Protein AF-A0A950P8U2-F1 (afdb_monomer)

pLDDT: mean 79.19, std 18.4, range [41.09, 97.19]

Secondary structure (DSSP, 8-state):
---------------------------PPPPPP-GGGEEE-TTS-EEESS-EEEEETTEEEEE-TTPBPPHHHHHHHHHH--

Radius of gyration: 28.72 Å; Cα contacts (8 Å, |Δi|>4): 75; chains: 1; bounding box: 47×91×28 Å

Structure (mmCIF, N/CA/C/O backbone):
data_AF-A0A950P8U2-F1
#
_entry.id   AF-A0A950P8U2-F1
#
loop_
_atom_site.group_PDB
_atom_site.id
_atom_site.type_symbol
_atom_site.label_atom_id
_atom_site.label_alt_id
_atom_site.label_comp_id
_atom_site.label_asym_id
_atom_site.label_entity_id
_atom_site.label_seq_id
_atom_site.pdbx_PDB_ins_code
_atom_site.Cartn_x
_atom_site.Cartn_y
_atom_site.Cartn_z
_atom_site.occupancy
_atom_site.B_iso_or_equiv
_atom_site.auth_seq_id
_atom_site.auth_comp_id
_atom_site.auth_asym_id
_atom_site.auth_atom_id
_atom_site.pdbx_PDB_model_num
ATOM 1 N N . MET A 1 1 ? 35.401 79.490 -13.472 1.00 41.09 1 MET A N 1
ATOM 2 C CA . MET A 1 1 ? 34.206 78.918 -12.810 1.00 41.09 1 MET A CA 1
ATOM 3 C C . MET A 1 1 ? 33.196 78.491 -13.869 1.00 41.09 1 MET A C 1
ATOM 5 O O . MET A 1 1 ? 33.219 79.055 -14.952 1.00 41.09 1 MET A O 1
ATOM 9 N N . SER A 1 2 ? 32.311 77.556 -13.505 1.00 44.53 2 SER A N 1
ATOM 10 C CA . SER A 1 2 ? 31.142 77.039 -14.245 1.00 44.53 2 SER A CA 1
ATOM 11 C C . SER A 1 2 ? 31.353 75.736 -15.034 1.00 44.53 2 SER A C 1
ATOM 13 O O . SER A 1 2 ? 31.739 75.727 -16.198 1.00 44.53 2 SER A O 1
ATOM 15 N N . ARG A 1 3 ? 31.078 74.614 -14.350 1.00 46.84 3 ARG A N 1
ATOM 16 C CA . ARG A 1 3 ? 30.892 73.268 -14.911 1.00 46.84 3 ARG A CA 1
ATOM 17 C C . ARG A 1 3 ? 29.387 73.050 -15.085 1.00 46.84 3 ARG A C 1
ATOM 19 O O . ARG A 1 3 ? 28.645 73.251 -14.126 1.00 46.84 3 ARG A O 1
ATOM 26 N N . LYS A 1 4 ? 28.941 72.656 -16.280 1.00 47.50 4 LYS A N 1
ATOM 27 C CA . LYS A 1 4 ? 27.533 72.360 -16.574 1.00 47.50 4 LYS A CA 1
ATOM 28 C C . LYS A 1 4 ? 27.306 70.856 -16.778 1.00 47.50 4 LYS A C 1
ATOM 30 O O . LYS A 1 4 ? 27.865 70.260 -17.687 1.00 47.50 4 LYS A O 1
ATOM 35 N N . THR A 1 5 ? 26.454 70.335 -15.896 1.00 52.31 5 THR A N 1
ATOM 36 C CA . THR A 1 5 ? 25.382 69.346 -16.114 1.00 52.31 5 THR A CA 1
ATOM 37 C C . THR A 1 5 ? 25.716 67.858 -16.335 1.00 52.31 5 THR A C 1
ATOM 39 O O . THR A 1 5 ? 25.978 67.383 -17.430 1.00 52.31 5 THR A O 1
ATOM 42 N N . ILE A 1 6 ? 25.597 67.163 -15.202 1.00 56.34 6 ILE A N 1
ATOM 43 C CA . ILE A 1 6 ? 25.106 65.811 -14.870 1.00 56.34 6 ILE A CA 1
ATOM 44 C C . ILE A 1 6 ? 24.216 65.126 -15.933 1.00 56.34 6 ILE A C 1
ATOM 46 O O . ILE A 1 6 ? 23.240 65.727 -16.369 1.00 56.34 6 ILE A O 1
ATOM 50 N N . ALA A 1 7 ? 24.479 63.839 -16.222 1.00 51.28 7 ALA A N 1
ATOM 51 C CA . ALA A 1 7 ? 23.558 62.700 -15.990 1.00 51.28 7 ALA A CA 1
ATOM 52 C C . ALA A 1 7 ? 23.900 61.474 -16.863 1.00 51.28 7 ALA A C 1
ATOM 54 O O . ALA A 1 7 ? 23.541 61.438 -18.031 1.00 51.28 7 ALA A O 1
ATOM 55 N N . LEU A 1 8 ? 24.496 60.435 -16.275 1.00 54.16 8 LEU A N 1
ATOM 56 C CA . LEU A 1 8 ? 24.308 59.023 -16.647 1.00 54.16 8 LEU A CA 1
ATOM 57 C C . LEU A 1 8 ? 24.558 58.239 -15.345 1.00 54.16 8 LEU A C 1
ATOM 59 O O . LEU A 1 8 ? 25.593 58.427 -14.722 1.00 54.16 8 LEU A O 1
ATOM 63 N N . GLY A 1 9 ? 23.636 57.471 -14.774 1.00 51.22 9 GLY A N 1
ATOM 64 C CA . GLY A 1 9 ? 22.638 56.626 -15.411 1.00 51.22 9 GLY A CA 1
ATOM 65 C C . GLY A 1 9 ? 23.087 55.172 -15.249 1.00 51.22 9 GLY A C 1
ATOM 66 O O . GLY A 1 9 ? 24.172 54.828 -15.696 1.00 51.22 9 GLY A O 1
ATOM 67 N N . ALA A 1 10 ? 22.220 54.362 -14.634 1.00 55.19 10 ALA A N 1
ATOM 68 C CA . ALA A 1 10 ? 22.281 52.904 -14.464 1.00 55.19 10 ALA A CA 1
ATOM 69 C C . ALA A 1 10 ? 23.126 52.336 -13.299 1.00 55.19 10 ALA A C 1
ATOM 71 O O . ALA A 1 10 ? 24.297 51.988 -13.422 1.00 55.19 10 ALA A O 1
ATOM 72 N N . LEU A 1 11 ? 22.431 52.151 -12.169 1.00 57.53 11 LEU A N 1
ATOM 73 C CA . LEU A 1 11 ? 22.667 51.093 -11.184 1.00 57.53 11 LEU A CA 1
ATOM 74 C C . LEU A 1 11 ? 22.607 49.717 -11.862 1.00 57.53 11 LEU A C 1
ATOM 76 O O . LEU A 1 11 ? 21.584 49.407 -12.464 1.00 57.53 11 LEU A O 1
ATOM 80 N N . LEU A 1 12 ? 23.611 48.862 -11.658 1.00 55.69 12 LEU A N 1
ATOM 81 C CA . LEU A 1 12 ? 23.424 47.409 -11.689 1.00 55.69 12 LEU A CA 1
ATOM 82 C C . LEU A 1 12 ? 24.262 46.774 -10.576 1.00 55.69 12 LEU A C 1
ATOM 84 O O . LEU A 1 12 ? 25.476 46.618 -10.680 1.00 55.69 12 LEU A O 1
ATOM 88 N N . ALA A 1 13 ? 23.576 46.436 -9.487 1.00 56.31 13 ALA A N 1
ATOM 89 C CA . ALA A 1 13 ? 24.075 45.541 -8.461 1.00 56.31 13 ALA A CA 1
ATOM 90 C C . ALA A 1 13 ? 24.221 44.143 -9.077 1.00 56.31 13 ALA A C 1
ATOM 92 O O . ALA A 1 13 ? 23.226 43.526 -9.454 1.00 56.31 13 ALA A O 1
ATOM 93 N N . VAL A 1 14 ? 25.449 43.637 -9.189 1.00 58.41 14 VAL A N 1
ATOM 94 C CA . VAL A 1 14 ? 25.680 42.231 -9.540 1.00 58.41 14 VAL A CA 1
ATOM 95 C C . VAL A 1 14 ? 25.530 41.422 -8.257 1.00 58.41 14 VAL A C 1
ATOM 97 O O . VAL A 1 14 ? 26.488 41.167 -7.531 1.00 58.41 14 VAL A O 1
ATOM 100 N N . GLY A 1 15 ? 24.272 41.120 -7.938 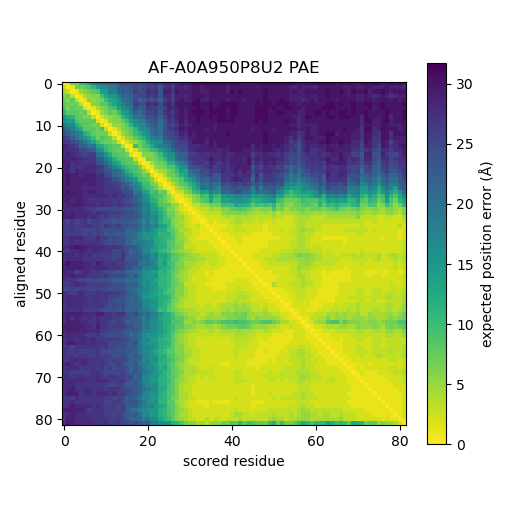1.00 53.06 15 GLY A N 1
ATOM 101 C CA . GLY A 1 15 ? 23.899 40.152 -6.919 1.00 53.06 15 GLY A CA 1
ATOM 102 C C . GLY A 1 15 ? 24.232 38.732 -7.375 1.00 53.06 15 GLY A C 1
ATOM 103 O O . GLY A 1 15 ? 24.089 38.379 -8.543 1.00 53.06 15 GLY A O 1
ATOM 104 N N . SER A 1 16 ? 24.703 37.945 -6.420 1.00 56.56 16 SER A N 1
ATOM 105 C CA . SER A 1 16 ? 25.103 36.542 -6.488 1.00 56.56 16 SER A CA 1
ATOM 106 C C . SER A 1 16 ? 24.097 35.646 -7.221 1.00 56.56 16 SER A C 1
ATOM 108 O O . SER A 1 16 ? 22.905 35.694 -6.930 1.00 56.56 16 SER A O 1
ATOM 110 N N . ALA A 1 17 ? 24.575 34.733 -8.069 1.00 53.41 17 ALA A N 1
ATOM 111 C CA . ALA A 1 17 ? 23.763 33.614 -8.545 1.00 53.41 17 ALA A CA 1
ATOM 112 C C . ALA A 1 17 ? 24.585 32.318 -8.555 1.00 53.41 17 ALA A C 1
ATOM 114 O O . ALA A 1 17 ? 25.141 31.916 -9.573 1.00 53.41 17 ALA A O 1
ATOM 115 N N . PHE A 1 18 ? 24.650 31.650 -7.400 1.00 61.97 1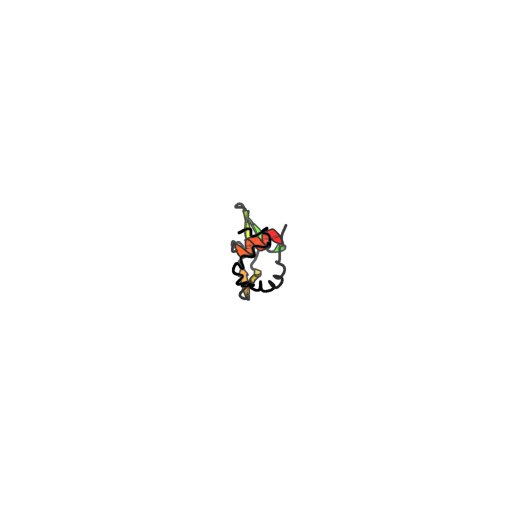8 PHE A N 1
ATOM 116 C CA . PHE A 1 18 ? 24.933 30.217 -7.345 1.00 61.97 18 PHE A CA 1
ATOM 117 C C . PHE A 1 18 ? 23.641 29.492 -7.728 1.00 61.97 18 PHE A C 1
ATOM 119 O O . PHE A 1 18 ? 22.760 29.297 -6.895 1.00 61.97 18 PHE A O 1
ATOM 126 N N . THR A 1 19 ? 23.488 29.128 -8.997 1.00 53.31 19 THR A N 1
ATOM 127 C CA . THR A 1 19 ? 22.391 28.258 -9.433 1.00 53.31 19 THR A CA 1
ATOM 128 C C . THR A 1 19 ? 22.804 26.806 -9.225 1.00 53.31 19 THR A C 1
ATOM 130 O O . THR A 1 19 ? 23.236 26.109 -10.139 1.00 53.31 19 THR A O 1
ATOM 133 N N . ALA A 1 20 ? 22.672 26.340 -7.981 1.00 54.12 20 ALA A N 1
ATOM 134 C CA . ALA A 1 20 ? 22.612 24.915 -7.688 1.00 54.12 20 ALA A CA 1
ATOM 135 C C . ALA A 1 20 ? 21.299 24.375 -8.272 1.00 54.12 20 ALA A C 1
ATOM 137 O O . ALA A 1 20 ? 20.262 24.351 -7.613 1.00 54.12 20 ALA A O 1
ATOM 138 N N . THR A 1 21 ? 21.323 23.995 -9.547 1.00 61.34 21 THR A N 1
ATOM 139 C CA . THR A 1 21 ? 20.248 23.198 -10.134 1.00 61.34 21 THR A CA 1
ATOM 140 C C . THR A 1 21 ? 20.375 21.796 -9.553 1.00 61.34 21 THR A C 1
ATOM 142 O O . THR A 1 21 ? 21.117 20.950 -10.046 1.00 61.34 21 THR A O 1
ATOM 145 N N . ALA A 1 22 ? 19.695 21.563 -8.429 1.00 61.91 22 ALA A N 1
ATOM 146 C CA . ALA A 1 22 ? 19.411 20.216 -7.971 1.00 61.91 22 ALA A CA 1
ATOM 147 C C . ALA A 1 22 ? 18.635 19.534 -9.102 1.00 61.91 22 ALA A C 1
ATOM 149 O O . ALA A 1 22 ? 17.466 19.838 -9.333 1.00 61.91 22 ALA A O 1
ATOM 150 N N . GLN A 1 23 ? 19.319 18.692 -9.878 1.00 57.41 23 GLN A N 1
ATOM 151 C CA . GLN A 1 23 ? 18.688 17.887 -10.911 1.00 57.41 23 GLN A CA 1
ATOM 152 C C . GLN A 1 23 ? 17.666 16.990 -10.213 1.00 57.41 23 GLN A C 1
ATOM 154 O O . GLN A 1 23 ? 18.029 16.000 -9.577 1.00 57.41 23 GLN A O 1
ATOM 159 N N . GLN A 1 24 ? 16.389 17.371 -10.296 1.00 55.16 24 GLN A N 1
ATOM 160 C CA . GLN A 1 24 ? 15.269 16.495 -9.990 1.00 55.16 24 GLN A CA 1
ATOM 161 C C . GLN A 1 24 ? 15.446 15.281 -10.897 1.00 55.16 24 GLN A C 1
ATOM 163 O O . GLN A 1 24 ? 15.239 15.371 -12.109 1.00 55.16 24 GLN A O 1
ATOM 168 N N . ARG A 1 25 ? 15.938 14.168 -10.337 1.00 62.84 25 ARG A N 1
ATOM 169 C CA . ARG A 1 25 ? 15.990 12.910 -11.079 1.00 62.84 25 ARG A CA 1
ATOM 170 C C . ARG A 1 25 ? 14.574 12.641 -11.588 1.00 62.84 25 ARG A C 1
ATOM 172 O O . ARG A 1 25 ? 13.637 12.824 -10.806 1.00 62.84 25 ARG A O 1
ATOM 179 N N . PRO A 1 26 ? 14.404 12.235 -12.857 1.00 57.47 26 PRO A N 1
ATOM 180 C CA . PRO A 1 26 ? 13.123 11.733 -13.318 1.00 57.47 26 PRO A CA 1
ATOM 181 C C . PRO A 1 26 ? 12.691 10.637 -12.341 1.00 57.47 26 PRO A C 1
ATOM 183 O O . PRO A 1 26 ? 13.398 9.641 -12.197 1.00 57.47 26 PRO A O 1
ATOM 186 N N . GLN A 1 27 ? 11.608 10.861 -11.595 1.00 60.12 27 GLN A N 1
ATOM 187 C CA . GLN A 1 27 ? 10.999 9.785 -10.826 1.00 60.12 27 GLN A CA 1
ATOM 188 C C . GLN A 1 27 ? 10.500 8.787 -11.866 1.00 60.12 27 GLN A C 1
ATOM 190 O O . GLN A 1 27 ? 9.648 9.131 -12.687 1.00 60.12 27 GLN A O 1
ATOM 195 N N . GLU A 1 28 ? 11.100 7.598 -11.905 1.00 65.44 28 GLU A N 1
ATOM 196 C CA . GLU A 1 28 ? 10.575 6.527 -12.742 1.00 65.44 28 GLU A CA 1
ATOM 197 C C . GLU A 1 28 ? 9.102 6.296 -12.373 1.00 65.44 28 GLU A C 1
ATOM 199 O O . GLU A 1 28 ? 8.757 6.359 -11.186 1.00 65.44 28 GLU A O 1
ATOM 204 N N . PRO A 1 29 ? 8.218 6.072 -13.362 1.00 67.06 29 PRO A N 1
ATOM 205 C CA . PRO A 1 29 ? 6.823 5.763 -13.090 1.00 67.06 29 PRO A CA 1
ATOM 206 C C . PRO A 1 29 ? 6.742 4.576 -12.127 1.00 67.06 29 PRO A C 1
ATOM 208 O O . PRO A 1 29 ? 7.263 3.499 -12.422 1.00 67.06 29 PRO A O 1
ATOM 211 N N . GLN A 1 30 ? 6.115 4.768 -10.964 1.00 71.19 30 GLN A N 1
ATOM 212 C CA . GLN A 1 30 ? 5.892 3.653 -10.048 1.00 71.19 30 GLN A CA 1
ATOM 213 C C . GLN A 1 30 ? 4.896 2.674 -10.682 1.00 71.19 30 GLN A C 1
ATOM 215 O O . GLN A 1 30 ? 3.908 3.133 -11.258 1.00 71.19 30 GLN A O 1
ATOM 220 N N . PRO A 1 31 ? 5.113 1.350 -10.575 1.00 81.50 31 PRO A N 1
ATOM 221 C CA . PRO A 1 31 ? 4.204 0.390 -11.184 1.00 81.50 31 PRO A CA 1
ATOM 222 C C . PRO A 1 31 ? 2.807 0.463 -10.557 1.00 81.50 31 PRO A C 1
ATOM 224 O O . PRO A 1 31 ? 2.661 0.824 -9.379 1.00 81.50 31 PRO A O 1
ATOM 227 N N . ASP A 1 32 ? 1.802 0.088 -11.348 1.00 86.31 32 ASP A N 1
ATOM 228 C CA . ASP A 1 32 ? 0.408 0.042 -10.910 1.00 86.31 32 ASP A CA 1
ATOM 229 C C . ASP A 1 32 ? 0.209 -0.964 -9.771 1.00 86.31 32 ASP A C 1
ATOM 231 O O . ASP A 1 32 ? 0.800 -2.051 -9.745 1.00 86.31 32 ASP A O 1
ATOM 235 N N . LEU A 1 33 ? -0.641 -0.590 -8.817 1.00 90.44 33 LEU A N 1
ATOM 236 C CA . LEU A 1 33 ? -0.987 -1.416 -7.667 1.00 90.44 33 LEU A CA 1
ATOM 237 C C . LEU A 1 33 ? -2.205 -2.311 -7.952 1.00 90.44 33 LEU A C 1
ATOM 239 O O . LEU A 1 33 ? -3.154 -1.884 -8.612 1.00 90.44 33 LEU A O 1
ATOM 243 N N . PRO A 1 34 ? -2.238 -3.544 -7.411 1.00 92.50 34 PRO A N 1
ATOM 244 C CA . PRO A 1 34 ? -3.404 -4.416 -7.516 1.00 92.50 34 PRO A CA 1
ATOM 245 C C . PRO A 1 34 ? -4.511 -3.946 -6.558 1.00 92.50 34 PRO A C 1
ATOM 247 O O . PRO A 1 34 ? -4.649 -4.459 -5.448 1.00 92.50 34 PRO A O 1
ATOM 250 N N . CYS A 1 35 ? -5.298 -2.948 -6.968 1.00 93.38 35 CYS A N 1
ATOM 251 C CA . CYS A 1 35 ? -6.345 -2.325 -6.147 1.00 93.38 35 CYS A CA 1
ATOM 2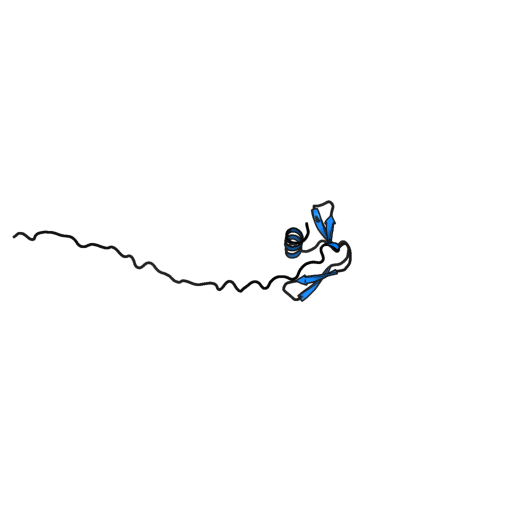52 C C . CYS A 1 35 ? -7.386 -3.315 -5.598 1.00 93.38 35 CYS A C 1
ATOM 254 O O . CYS A 1 35 ? -7.924 -3.132 -4.506 1.00 93.38 35 CYS A O 1
ATOM 256 N N . ASP A 1 36 ? -7.654 -4.405 -6.318 1.00 95.44 36 ASP A N 1
ATOM 257 C CA . ASP A 1 36 ? -8.553 -5.472 -5.878 1.00 95.44 36 ASP A CA 1
ATOM 258 C C . ASP A 1 36 ? -8.043 -6.186 -4.617 1.00 95.44 36 ASP A C 1
ATOM 260 O O . ASP A 1 36 ? -8.854 -6.696 -3.838 1.00 95.44 36 ASP A O 1
ATOM 264 N N . ALA A 1 37 ? -6.728 -6.180 -4.379 1.00 96.12 37 ALA A N 1
ATOM 265 C CA . ALA A 1 37 ? -6.087 -6.814 -3.235 1.00 96.12 37 ALA A CA 1
ATOM 266 C C . ALA A 1 37 ? -6.165 -5.987 -1.943 1.00 96.12 37 ALA A C 1
ATOM 268 O O . ALA A 1 37 ? -5.822 -6.524 -0.893 1.00 96.12 37 ALA A O 1
ATOM 269 N N . PHE A 1 38 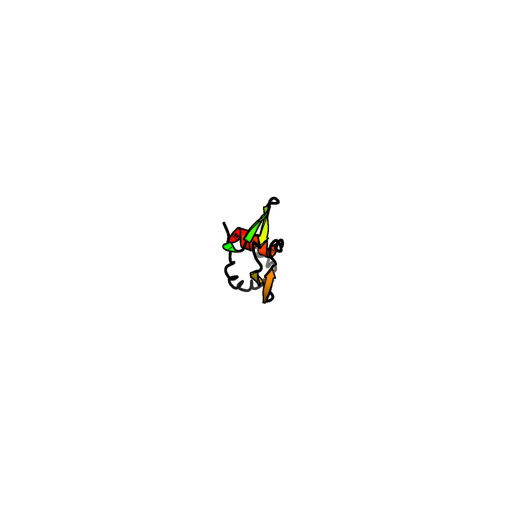? -6.652 -4.741 -1.979 1.00 96.44 38 PHE A N 1
ATOM 270 C CA . PHE A 1 38 ? -6.709 -3.851 -0.813 1.00 96.44 38 PHE A CA 1
ATOM 271 C C . PHE A 1 38 ? -8.136 -3.365 -0.516 1.00 96.44 38 PHE A C 1
ATOM 273 O O . PHE A 1 38 ? -9.015 -3.363 -1.383 1.00 96.44 38 PHE A O 1
ATOM 280 N N . ARG A 1 39 ? -8.396 -3.005 0.744 1.00 96.75 39 ARG A N 1
ATOM 281 C CA . ARG A 1 39 ? -9.627 -2.341 1.218 1.00 96.75 39 ARG A CA 1
ATOM 282 C C . ARG A 1 39 ? -9.287 -1.352 2.327 1.00 96.75 39 ARG A C 1
ATOM 284 O O . ARG A 1 39 ? -8.268 -1.534 2.981 1.00 96.75 39 ARG A O 1
ATOM 291 N N . LYS A 1 40 ? -10.170 -0.390 2.595 1.00 96.25 40 LYS A N 1
ATOM 292 C CA . LYS A 1 40 ? -10.118 0.383 3.843 1.00 96.25 40 LYS A CA 1
ATOM 293 C C . LYS A 1 40 ? -10.764 -0.399 4.991 1.00 96.25 40 LYS A C 1
ATOM 295 O O . LYS A 1 40 ? -11.774 -1.071 4.766 1.00 96.25 40 LYS A O 1
ATOM 300 N N . ASN A 1 41 ? -10.149 -0.371 6.172 1.00 95.31 41 ASN A N 1
ATOM 301 C CA . ASN A 1 41 ? -10.741 -0.862 7.420 1.00 95.31 41 ASN A CA 1
ATOM 302 C C . ASN A 1 41 ? -11.706 0.188 8.018 1.00 95.31 41 ASN A C 1
ATOM 304 O O . ASN A 1 41 ? -11.938 1.239 7.413 1.00 95.31 41 ASN A O 1
ATOM 308 N N . ASP A 1 42 ? -12.272 -0.100 9.193 1.00 96.56 42 ASP A N 1
ATOM 309 C CA . ASP A 1 42 ? -13.220 0.798 9.874 1.00 96.56 42 ASP A CA 1
ATOM 310 C C . AS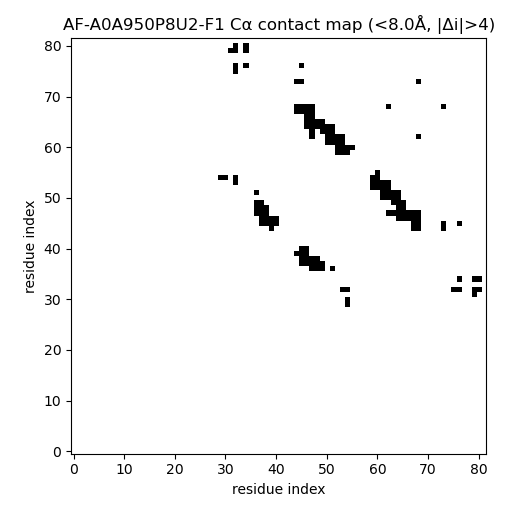P A 1 42 ? -12.570 2.120 10.330 1.00 96.56 42 ASP A C 1
ATOM 312 O O . ASP A 1 42 ? -13.258 3.132 10.459 1.00 96.56 42 ASP A O 1
ATOM 316 N N . ASP A 1 43 ? -11.245 2.131 10.500 1.00 95.38 43 ASP A N 1
ATOM 317 C CA . ASP A 1 43 ? -10.441 3.311 10.839 1.00 95.38 43 ASP A CA 1
ATOM 318 C C . ASP A 1 43 ? -10.051 4.148 9.601 1.00 95.38 43 ASP A C 1
ATOM 320 O O . ASP A 1 43 ? -9.488 5.235 9.722 1.00 95.38 43 ASP A O 1
ATOM 324 N N . GLY A 1 44 ? -10.383 3.676 8.394 1.00 94.44 44 GLY A N 1
ATOM 325 C CA . GLY A 1 44 ? -10.076 4.346 7.129 1.00 94.44 44 GLY A CA 1
ATOM 326 C C . GLY A 1 44 ? -8.673 4.073 6.574 1.00 94.44 44 GLY A C 1
ATOM 327 O O . GLY A 1 44 ? -8.307 4.666 5.556 1.00 94.44 44 GLY A O 1
ATOM 328 N N . GLU A 1 45 ? -7.917 3.165 7.189 1.00 96.00 45 GLU A N 1
ATOM 329 C CA . GLU A 1 45 ? -6.580 2.748 6.760 1.00 96.00 45 GLU A CA 1
ATOM 330 C C . GLU A 1 45 ? -6.658 1.640 5.710 1.00 96.00 45 GLU A C 1
ATOM 332 O O . GLU A 1 45 ? -7.527 0.762 5.758 1.00 96.00 45 GLU A O 1
ATOM 337 N N . TRP A 1 46 ? -5.716 1.633 4.767 1.00 96.56 46 TRP A N 1
ATOM 338 C CA . TRP A 1 46 ? -5.626 0.551 3.790 1.00 96.56 46 TRP A CA 1
ATOM 339 C C . TRP A 1 46 ? -5.054 -0.727 4.414 1.00 96.56 46 TRP A C 1
ATOM 341 O O . TRP A 1 46 ? -3.954 -0.746 4.967 1.00 96.56 46 TRP A O 1
ATOM 351 N N . VAL A 1 47 ? -5.782 -1.829 4.244 1.00 97.12 47 VAL A N 1
ATOM 352 C CA . VAL A 1 47 ? -5.375 -3.182 4.631 1.00 97.12 47 VAL A CA 1
ATOM 353 C C . VAL A 1 47 ? -5.420 -4.125 3.433 1.00 97.12 47 VAL A C 1
ATOM 355 O O . VAL A 1 47 ? -6.274 -4.007 2.543 1.00 97.12 47 VAL A O 1
ATOM 358 N N . ALA A 1 48 ? -4.515 -5.100 3.401 1.00 97.12 48 ALA A N 1
ATOM 359 C CA . ALA A 1 48 ? -4.518 -6.123 2.361 1.00 97.12 48 ALA A CA 1
ATOM 360 C C . ALA A 1 48 ? -5.622 -7.168 2.614 1.00 97.12 48 ALA A C 1
ATOM 362 O O . ALA A 1 48 ? -5.719 -7.745 3.690 1.00 97.12 48 ALA A O 1
ATOM 363 N N . LYS A 1 49 ? -6.444 -7.481 1.608 1.00 96.94 49 LYS A N 1
ATOM 364 C CA . LYS A 1 49 ? -7.459 -8.555 1.672 1.00 96.94 49 LYS A CA 1
ATOM 365 C C . LYS A 1 49 ? -6.841 -9.956 1.647 1.00 96.94 49 LYS A C 1
ATOM 367 O O . LYS A 1 49 ? -7.485 -10.925 2.034 1.00 96.94 49 LYS A O 1
ATOM 372 N N . ARG A 1 50 ? -5.631 -10.073 1.098 1.00 96.94 50 ARG A N 1
ATOM 373 C CA . ARG A 1 50 ? -4.878 -11.317 0.899 1.00 96.94 50 ARG A CA 1
ATOM 374 C C . ARG A 1 50 ? -3.387 -11.019 0.916 1.00 96.94 50 ARG A C 1
ATOM 376 O O . ARG A 1 50 ? -3.000 -9.882 0.666 1.00 96.94 50 ARG A O 1
ATOM 383 N N . THR A 1 51 ? -2.565 -12.043 1.128 1.00 96.38 51 THR A N 1
ATOM 384 C CA . THR A 1 51 ? -1.117 -11.896 0.954 1.00 96.38 51 THR A CA 1
ATOM 385 C C . THR A 1 51 ? -0.802 -11.479 -0.483 1.00 96.38 51 THR A C 1
ATOM 387 O O . THR A 1 51 ? -1.251 -12.132 -1.429 1.00 96.38 51 THR A O 1
ATOM 390 N N . VAL A 1 52 ? -0.062 -10.383 -0.648 1.00 95.12 52 VAL A N 1
ATOM 391 C CA . VAL A 1 52 ? 0.243 -9.775 -1.947 1.00 95.12 52 VAL A CA 1
ATOM 392 C C . VAL A 1 52 ? 1.670 -9.237 -1.972 1.00 95.12 52 VAL A C 1
ATOM 394 O O . VAL A 1 52 ? 2.161 -8.693 -0.987 1.00 95.12 52 VAL A O 1
ATOM 397 N N . MET A 1 53 ? 2.333 -9.395 -3.117 1.00 94.81 53 MET A N 1
ATOM 398 C CA . MET A 1 53 ? 3.639 -8.796 -3.385 1.00 94.81 53 MET A CA 1
ATOM 399 C C . MET A 1 53 ? 3.431 -7.452 -4.079 1.00 94.81 53 MET A C 1
ATOM 401 O O . MET A 1 53 ? 2.818 -7.408 -5.147 1.00 94.81 53 MET A O 1
ATOM 405 N N . VAL A 1 54 ? 3.957 -6.373 -3.506 1.00 91.38 54 VAL A N 1
ATOM 406 C CA . VAL A 1 54 ? 3.854 -5.019 -4.065 1.00 91.38 54 VAL A CA 1
ATOM 407 C C . VAL A 1 54 ? 5.222 -4.448 -4.431 1.00 91.38 54 VAL A C 1
ATOM 409 O O . VAL A 1 54 ? 6.195 -4.694 -3.716 1.00 91.38 54 VAL A O 1
ATOM 412 N N . PRO A 1 55 ? 5.320 -3.665 -5.518 1.00 87.56 55 PRO A N 1
ATOM 413 C CA . PRO A 1 55 ? 6.525 -2.907 -5.823 1.00 87.56 55 PRO A CA 1
ATOM 414 C C . PRO A 1 55 ? 6.735 -1.779 -4.807 1.00 87.56 55 PRO A C 1
ATOM 416 O O . PRO A 1 55 ? 5.832 -0.967 -4.583 1.00 87.56 55 PRO A O 1
ATOM 419 N N . ALA A 1 56 ? 7.941 -1.708 -4.252 1.00 83.50 56 ALA A N 1
ATOM 420 C CA . ALA A 1 56 ? 8.434 -0.671 -3.352 1.00 83.50 56 ALA A CA 1
ATOM 421 C C . ALA A 1 56 ? 9.807 -0.153 -3.842 1.00 83.50 56 ALA A C 1
ATOM 423 O O . ALA A 1 56 ? 10.440 -0.797 -4.686 1.00 83.50 56 ALA A O 1
ATOM 424 N N . PRO A 1 57 ? 10.319 0.976 -3.312 1.00 79.56 57 PRO A N 1
ATOM 425 C CA . PRO A 1 57 ? 11.578 1.573 -3.778 1.00 79.56 57 PRO A CA 1
ATOM 426 C C . PRO A 1 57 ? 12.796 0.637 -3.729 1.00 79.56 57 PRO A C 1
ATOM 428 O O . PRO A 1 57 ? 13.730 0.790 -4.511 1.00 79.56 57 PRO A O 1
ATOM 431 N N . PHE A 1 58 ? 12.791 -0.335 -2.815 1.00 81.44 58 PHE A N 1
ATOM 432 C CA . PHE A 1 58 ? 13.907 -1.258 -2.575 1.00 81.44 58 PHE A CA 1
ATOM 433 C C . PHE A 1 58 ? 13.701 -2.644 -3.213 1.00 8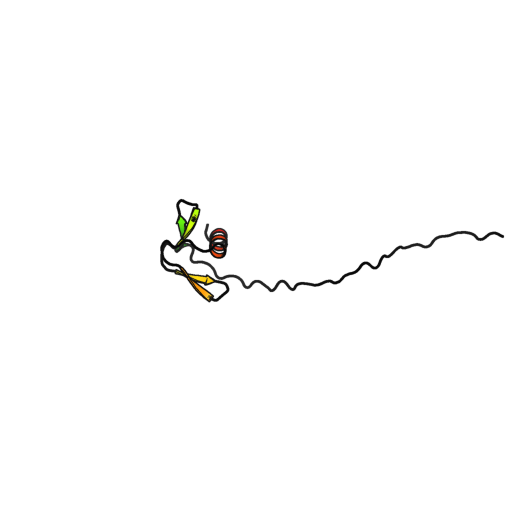1.44 58 PHE A C 1
ATOM 435 O O . PHE A 1 58 ? 14.542 -3.525 -3.038 1.00 81.44 58 PHE A O 1
ATOM 442 N N . GLY A 1 59 ? 12.589 -2.861 -3.924 1.00 86.06 59 GLY A N 1
ATOM 443 C CA . GLY A 1 59 ? 12.216 -4.152 -4.507 1.00 86.06 59 GLY A CA 1
ATOM 444 C C . GLY A 1 59 ? 10.761 -4.530 -4.234 1.00 86.06 59 GLY A C 1
ATOM 445 O O . GLY A 1 59 ? 9.916 -3.674 -3.994 1.00 86.06 59 GLY A O 1
ATOM 446 N N . MET A 1 60 ? 10.456 -5.826 -4.283 1.00 90.00 60 MET A N 1
ATOM 447 C CA . MET A 1 60 ? 9.114 -6.332 -3.985 1.00 90.00 60 MET A CA 1
ATOM 448 C C . MET A 1 60 ? 8.968 -6.597 -2.485 1.00 90.00 60 MET A C 1
ATOM 450 O O . MET A 1 60 ? 9.812 -7.273 -1.897 1.00 90.00 60 MET A O 1
ATOM 454 N N . VAL A 1 61 ? 7.884 -6.113 -1.885 1.00 91.56 61 VAL A N 1
ATOM 455 C CA . VAL A 1 61 ? 7.558 -6.323 -0.468 1.00 91.56 61 VAL A CA 1
ATOM 456 C C . VAL A 1 61 ? 6.333 -7.224 -0.359 1.00 91.56 61 VAL A C 1
ATOM 458 O O . VAL A 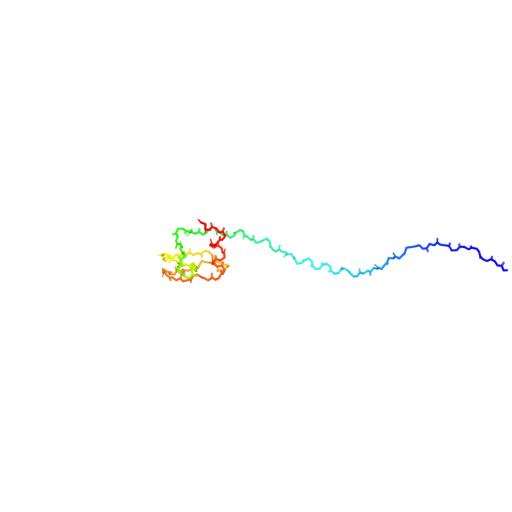1 61 ? 5.355 -7.035 -1.080 1.00 91.56 61 VAL A O 1
ATOM 461 N N . GLU A 1 62 ? 6.393 -8.212 0.533 1.00 95.06 62 GLU A N 1
ATOM 462 C CA . GLU A 1 62 ? 5.240 -9.037 0.893 1.00 95.06 62 GLU A CA 1
ATOM 463 C C . GLU A 1 62 ? 4.402 -8.313 1.949 1.00 95.06 62 GLU A C 1
ATOM 465 O O . GLU A 1 62 ? 4.911 -7.949 3.009 1.00 95.06 62 GLU A O 1
ATOM 470 N N . ILE A 1 63 ? 3.108 -8.156 1.682 1.00 95.12 63 ILE A N 1
ATOM 471 C CA . ILE A 1 63 ? 2.130 -7.674 2.656 1.00 95.12 63 ILE A CA 1
ATOM 472 C C . ILE A 1 63 ? 1.152 -8.798 2.938 1.00 95.12 63 ILE A C 1
ATOM 474 O O . ILE A 1 63 ? 0.573 -9.366 2.011 1.00 95.12 63 ILE A O 1
ATOM 478 N N . LYS A 1 64 ? 0.979 -9.136 4.215 1.00 96.75 64 LYS A N 1
ATOM 479 C CA . LYS A 1 64 ? 0.108 -10.231 4.649 1.00 96.75 64 LYS A CA 1
ATOM 480 C C . LYS A 1 64 ? -1.354 -9.804 4.672 1.00 96.75 64 LYS A C 1
ATOM 482 O O . LYS A 1 64 ? -1.670 -8.626 4.795 1.00 96.75 64 LYS A O 1
ATOM 487 N N . ALA A 1 65 ? -2.251 -10.783 4.583 1.00 96.38 65 ALA A N 1
ATOM 488 C CA . ALA A 1 65 ? -3.680 -10.540 4.759 1.00 96.38 65 ALA A CA 1
ATOM 489 C C . ALA A 1 65 ? -3.968 -9.839 6.100 1.00 96.38 65 ALA A C 1
ATOM 491 O O . ALA A 1 65 ? -3.349 -10.157 7.116 1.00 96.38 65 ALA A O 1
ATOM 492 N N . ASP A 1 66 ? -4.896 -8.885 6.060 1.00 95.31 66 ASP A N 1
ATOM 493 C CA . ASP A 1 66 ? -5.328 -8.010 7.153 1.00 95.31 66 ASP A CA 1
ATOM 494 C C . ASP A 1 66 ? -4.210 -7.160 7.787 1.00 95.31 66 ASP A C 1
ATOM 496 O O . ASP A 1 66 ? -4.408 -6.533 8.826 1.00 95.31 66 ASP A O 1
ATOM 500 N N . GLN A 1 67 ? -3.042 -7.081 7.142 1.00 97.19 67 GLN A N 1
ATOM 501 C CA . GLN A 1 67 ? -1.969 -6.182 7.543 1.00 97.19 67 GLN A CA 1
ATOM 502 C C . GLN A 1 67 ? -2.259 -4.761 7.045 1.00 97.19 67 GLN A C 1
ATOM 504 O O . GLN A 1 67 ? -2.571 -4.563 5.865 1.00 97.19 67 GLN A O 1
ATOM 509 N N . VAL A 1 68 ? -2.113 -3.785 7.944 1.00 96.00 68 VAL A N 1
ATOM 510 C CA . VAL A 1 68 ? -2.102 -2.355 7.606 1.00 96.00 68 VAL A CA 1
ATOM 511 C C . VAL A 1 68 ? -0.863 -2.057 6.772 1.00 96.00 68 VAL A C 1
ATOM 513 O O . VAL A 1 68 ? 0.245 -2.484 7.108 1.00 96.00 68 VAL A O 1
ATOM 516 N N . VAL A 1 69 ? -1.061 -1.363 5.656 1.00 93.94 69 VAL A N 1
ATOM 517 C CA . VAL A 1 69 ? 0.037 -0.992 4.765 1.00 93.94 69 VAL A CA 1
ATOM 518 C C . VAL A 1 69 ? 0.764 0.256 5.265 1.00 93.94 69 VAL A C 1
ATOM 520 O O . VAL A 1 69 ? 0.177 1.115 5.924 1.00 93.94 69 VAL A O 1
ATOM 523 N N . GLU A 1 70 ? 2.052 0.364 4.941 1.00 92.62 70 GLU A N 1
ATOM 524 C CA . GLU A 1 70 ? 2.853 1.536 5.310 1.00 92.62 70 GLU A CA 1
ATOM 525 C C . GLU A 1 70 ? 2.361 2.809 4.611 1.00 92.62 70 GLU A C 1
ATOM 527 O O . GLU A 1 70 ? 1.746 2.744 3.54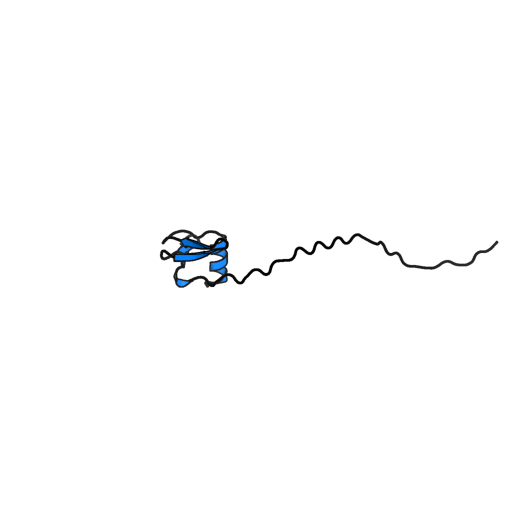6 1.00 92.62 70 GLU A O 1
ATOM 532 N N . GLU A 1 71 ? 2.647 3.963 5.215 1.00 91.94 71 GLU A N 1
ATOM 533 C CA . GLU A 1 71 ? 2.156 5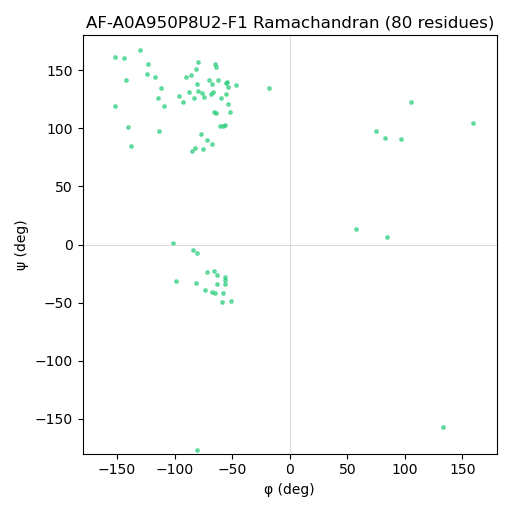.285 4.802 1.00 91.94 71 GLU A CA 1
ATOM 534 C C . GLU A 1 71 ? 2.401 5.569 3.311 1.00 91.94 71 GLU A C 1
ATOM 536 O O . GLU A 1 71 ? 1.452 5.842 2.578 1.00 91.94 71 GLU A O 1
ATOM 541 N N . ASP A 1 72 ? 3.625 5.346 2.822 1.00 89.31 72 ASP A N 1
ATOM 542 C CA . ASP A 1 72 ? 3.980 5.509 1.404 1.00 89.31 72 ASP A CA 1
ATOM 543 C C . ASP A 1 72 ? 3.096 4.668 0.461 1.00 89.31 72 ASP A C 1
ATOM 545 O O . ASP A 1 72 ? 2.804 5.060 -0.674 1.00 89.31 72 ASP A O 1
ATOM 549 N N . LEU A 1 73 ? 2.675 3.476 0.897 1.00 91.19 73 LEU A N 1
ATOM 550 C CA . LEU A 1 73 ? 1.784 2.624 0.116 1.00 91.19 73 LEU A CA 1
ATOM 551 C C . LEU A 1 73 ? 0.318 3.045 0.267 1.00 91.19 73 LEU A C 1
ATOM 553 O O . LEU A 1 73 ? -0.420 2.937 -0.712 1.00 91.19 73 LEU A O 1
ATOM 557 N N . GLN A 1 74 ? -0.098 3.557 1.431 1.00 93.69 74 GLN A N 1
ATOM 558 C CA . GLN A 1 74 ? -1.434 4.138 1.615 1.00 93.69 74 GLN A CA 1
ATOM 559 C C . GLN A 1 74 ? -1.653 5.294 0.643 1.00 93.69 74 GLN A C 1
ATOM 561 O O . GLN A 1 74 ? -2.625 5.273 -0.107 1.00 93.69 74 GLN A O 1
ATOM 566 N N . GLU A 1 75 ? -0.709 6.235 0.569 1.00 92.25 75 GLU A N 1
ATOM 567 C CA . GLU A 1 75 ? -0.798 7.387 -0.333 1.00 92.25 75 GLU A CA 1
ATOM 568 C C . GLU A 1 75 ? -0.935 6.963 -1.800 1.00 92.25 75 GLU A C 1
ATOM 570 O O . GLU A 1 75 ? -1.739 7.510 -2.561 1.00 92.25 75 GLU A O 1
ATOM 575 N N . ARG A 1 76 ? -0.175 5.941 -2.211 1.00 91.00 76 ARG A N 1
ATOM 576 C CA . ARG A 1 76 ? -0.262 5.397 -3.570 1.00 91.00 76 ARG A CA 1
ATOM 577 C C . ARG A 1 76 ? -1.589 4.697 -3.830 1.00 91.00 76 ARG A C 1
ATOM 579 O O . ARG A 1 76 ? -2.134 4.850 -4.923 1.00 91.00 76 ARG A O 1
ATOM 586 N N . LEU A 1 77 ? -2.102 3.934 -2.866 1.00 93.69 77 LEU A N 1
ATOM 587 C CA . LEU A 1 77 ? -3.411 3.293 -2.980 1.00 93.69 77 LEU A CA 1
ATOM 588 C C . LEU A 1 77 ? -4.523 4.342 -3.052 1.00 93.69 77 LEU A C 1
ATOM 590 O O . LEU A 1 77 ? -5.379 4.222 -3.914 1.00 93.69 77 LEU A O 1
ATOM 594 N N . ASP A 1 78 ? -4.476 5.414 -2.262 1.00 93.81 78 ASP A N 1
ATOM 595 C CA . ASP A 1 78 ? -5.445 6.515 -2.365 1.00 93.81 78 ASP A CA 1
ATOM 596 C C . ASP A 1 78 ? -5.375 7.245 -3.720 1.00 93.81 78 ASP A C 1
ATOM 598 O O . ASP A 1 78 ? -6.396 7.691 -4.252 1.00 93.81 78 ASP A O 1
ATOM 602 N N . ALA A 1 79 ? -4.183 7.353 -4.314 1.00 91.75 79 ALA A N 1
ATOM 603 C CA . ALA A 1 79 ? -4.006 7.970 -5.626 1.00 91.75 79 ALA A CA 1
ATOM 604 C C . ALA A 1 79 ? -4.503 7.084 -6.787 1.00 91.75 79 ALA A C 1
ATOM 606 O O . ALA A 1 79 ? -5.078 7.604 -7.749 1.00 91.75 79 ALA A O 1
ATOM 607 N N . GLN A 1 80 ? -4.270 5.768 -6.715 1.00 91.88 80 GLN A N 1
ATOM 608 C CA . GLN A 1 80 ? -4.518 4.822 -7.815 1.00 91.88 80 GLN A CA 1
ATOM 609 C C . GLN A 1 80 ? -5.847 4.058 -7.692 1.00 91.88 80 GLN A C 1
ATOM 611 O O . GLN A 1 80 ? -6.458 3.728 -8.708 1.00 91.88 80 GLN A O 1
ATOM 616 N N . CYS A 1 81 ? -6.309 3.786 -6.472 1.00 90.25 81 CYS A N 1
ATOM 617 C CA . CYS A 1 81 ? -7.428 2.900 -6.167 1.00 90.25 81 CYS A CA 1
ATOM 618 C C . CYS A 1 81 ? -8.594 3.705 -5.577 1.00 90.25 81 CYS A C 1
ATOM 620 O O . CYS A 1 81 ? -8.609 4.018 -4.387 1.00 90.25 81 CYS A O 1
ATOM 622 N N . LYS A 1 82 ? -9.566 4.051 -6.428 1.00 78.56 82 LYS A N 1
ATOM 623 C CA . LYS A 1 82 ? -10.790 4.785 -6.064 1.00 78.56 82 LYS A CA 1
ATOM 624 C C . LYS A 1 82 ? -12.012 3.880 -6.025 1.00 78.56 82 LYS A C 1
ATOM 626 O O . LYS A 1 82 ? -12.083 2.967 -6.878 1.00 78.56 82 LYS A O 1
#

Sequence (82 aa):
MSRKTIALGALLAVGSAFTATAQQRPQEPQPDLPCDAFRKNDDGEWVAKRTVMVPAPFGMVEIKADQVVEEDLQERLDAQCK

Solvent-accessible surface area (backbone atoms only — not comparable to full-atom values): 5703 Å² total; per-residue (Å²): 138,88,85,84,82,89,89,81,85,81,90,76,84,88,71,90,78,87,79,78,75,76,75,77,69,81,77,71,83,75,79,87,75,71,52,88,44,46,44,66,50,98,86,67,47,44,23,25,74,40,70,43,79,42,89,50,100,92,44,76,42,83,43,48,52,73,35,74,56,56,67,78,54,39,57,49,40,64,73,73,47,127

Mean predicted aligned error: 14.04 Å

Nearest PDB structures (foldseek):
  5n77-assembly1_B  TM=2.842E-01  e=3.094E+00  Escherichia coli
  6v2h-assembly6_K  TM=3.227E-01  e=6.719E+00  Homo sapiens
  8sp6-assembly3_C  TM=3.076E-01  e=9.281E+00  Homo sapiens
  6v2h-assembly1_A  TM=2.929E-01  e=9.281E+00  Homo sapiens

Foldseek 3Di:
DDDDDDDDDDDDDPDDDPPPPPPPPPPPDADADPLVQWDADPVRFIFGQAWDWGDDPVGTDTGHHRGGDDPVVRVRSVVRHD